Protein AF-A0A8J9YV96-F1 (afdb_monomer_lite)

Structure (mmCIF, N/CA/C/O backbone):
data_AF-A0A8J9YV96-F1
#
_entry.id   AF-A0A8J9YV96-F1
#
loop_
_atom_site.group_PDB
_atom_site.id
_atom_site.type_symbol
_atom_site.label_atom_id
_atom_site.label_alt_id
_atom_site.label_comp_id
_atom_site.label_asym_id
_atom_site.label_entity_id
_atom_site.label_seq_id
_atom_site.pdbx_PDB_ins_code
_atom_site.Cartn_x
_atom_site.Cartn_y
_atom_site.Cartn_z
_atom_site.occupancy
_atom_site.B_iso_or_equiv
_atom_site.auth_seq_id
_atom_site.auth_comp_id
_atom_site.auth_asym_id
_atom_site.auth_atom_id
_atom_site.pdbx_PDB_model_num
ATOM 1 N N . MET A 1 1 ? 35.447 18.110 -4.388 1.00 34.12 1 MET A N 1
ATOM 2 C CA . MET A 1 1 ? 34.189 18.456 -3.694 1.00 34.12 1 MET A CA 1
ATOM 3 C C . MET A 1 1 ? 33.305 17.226 -3.745 1.00 34.12 1 MET A C 1
ATOM 5 O O . MET A 1 1 ? 32.942 16.802 -4.833 1.00 34.12 1 MET A O 1
ATOM 9 N N . SER A 1 2 ? 33.090 16.571 -2.605 1.00 35.38 2 SER A N 1
ATOM 10 C CA . SER A 1 2 ? 32.197 15.416 -2.498 1.00 35.38 2 SER A CA 1
ATOM 11 C C . SER A 1 2 ? 30.786 15.859 -2.871 1.00 35.38 2 SER A C 1
ATOM 13 O O . SER A 1 2 ? 30.238 16.738 -2.208 1.00 35.38 2 SER A O 1
ATOM 15 N N . GLN A 1 3 ? 30.212 15.286 -3.928 1.00 39.22 3 GLN A N 1
ATOM 16 C CA . GLN A 1 3 ? 28.790 15.451 -4.206 1.00 39.22 3 GLN A CA 1
ATOM 17 C C . GLN A 1 3 ? 28.026 14.923 -2.993 1.00 39.22 3 GLN A C 1
ATOM 19 O O . GLN A 1 3 ? 28.074 13.731 -2.684 1.00 39.22 3 GLN A O 1
ATOM 24 N N . GLN A 1 4 ? 27.387 15.830 -2.262 1.00 39.03 4 GLN A N 1
ATOM 25 C CA . GLN A 1 4 ? 26.501 15.479 -1.169 1.00 39.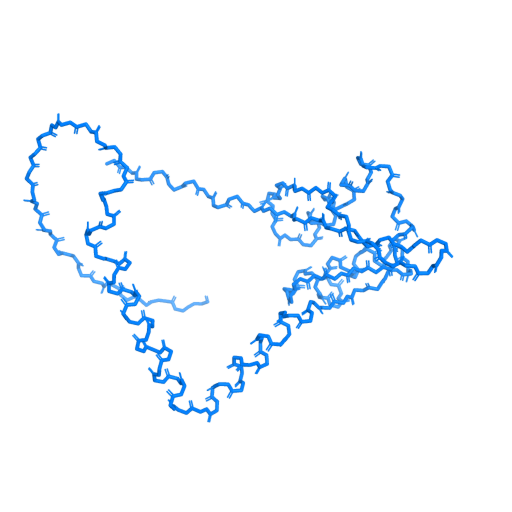03 4 GLN A CA 1
ATOM 26 C C . GLN A 1 4 ? 25.256 14.864 -1.806 1.00 39.03 4 GLN A C 1
ATOM 28 O O . GLN A 1 4 ? 24.366 15.558 -2.287 1.00 39.03 4 GLN A O 1
ATOM 33 N N . THR A 1 5 ? 25.249 13.540 -1.904 1.00 43.16 5 THR A N 1
ATOM 34 C CA . THR A 1 5 ? 24.074 12.776 -2.305 1.00 43.16 5 THR A CA 1
ATOM 35 C C . THR A 1 5 ? 23.090 12.853 -1.147 1.00 43.16 5 THR A C 1
ATOM 37 O O . THR A 1 5 ? 23.277 12.215 -0.113 1.00 43.16 5 THR A O 1
ATOM 40 N N . PHE A 1 6 ? 22.063 13.691 -1.285 1.00 44.81 6 PHE A N 1
ATOM 41 C CA . PHE A 1 6 ? 20.927 13.641 -0.375 1.00 44.81 6 PHE A CA 1
ATOM 42 C C . PHE A 1 6 ? 20.314 12.240 -0.493 1.00 44.81 6 PHE A C 1
ATOM 44 O O . PHE A 1 6 ? 20.026 11.806 -1.615 1.00 44.81 6 PHE A O 1
ATOM 51 N N . PRO A 1 7 ? 20.178 11.484 0.612 1.00 58.94 7 PRO A N 1
ATOM 52 C CA . PRO A 1 7 ? 19.546 10.178 0.547 1.00 58.94 7 PRO A CA 1
ATOM 53 C C . PRO A 1 7 ? 18.129 10.360 -0.011 1.00 58.94 7 PRO A C 1
ATOM 55 O O . PRO A 1 7 ? 17.454 11.317 0.373 1.00 58.94 7 PRO A O 1
ATOM 58 N N . PRO A 1 8 ? 17.670 9.486 -0.923 1.00 68.06 8 PRO A N 1
ATOM 59 C CA . PRO A 1 8 ? 16.337 9.614 -1.488 1.00 68.06 8 PRO A CA 1
ATOM 60 C C . PRO A 1 8 ? 15.311 9.567 -0.356 1.00 68.06 8 PRO A C 1
ATOM 62 O O . PRO A 1 8 ? 15.243 8.588 0.396 1.00 68.06 8 PRO A O 1
ATOM 65 N N . GLU A 1 9 ? 14.536 10.641 -0.219 1.00 81.81 9 GLU A N 1
ATOM 66 C CA . GLU A 1 9 ? 13.465 10.714 0.764 1.00 81.81 9 GLU A CA 1
ATOM 67 C C . GLU A 1 9 ? 12.422 9.641 0.442 1.00 81.81 9 GLU A C 1
ATOM 69 O O . GLU A 1 9 ? 11.888 9.563 -0.665 1.00 81.81 9 GLU A O 1
ATOM 74 N N . LYS A 1 10 ? 12.145 8.775 1.414 1.00 88.38 10 LYS A N 1
ATOM 75 C CA . LYS A 1 10 ? 11.144 7.717 1.279 1.00 88.38 10 LYS A CA 1
ATOM 76 C C . LYS A 1 10 ? 9.808 8.272 1.734 1.00 88.38 10 LYS A C 1
ATOM 78 O O . LYS A 1 10 ? 9.669 8.671 2.886 1.00 88.38 10 LYS A O 1
ATOM 83 N N . LEU A 1 11 ? 8.834 8.295 0.835 1.00 92.06 11 LEU A N 1
ATOM 84 C CA . LEU A 1 11 ? 7.505 8.833 1.104 1.00 92.06 11 LEU A CA 1
ATOM 85 C C . LEU A 1 11 ? 6.467 7.709 1.095 1.00 92.06 11 LEU A C 1
ATOM 87 O O . LEU A 1 11 ? 6.430 6.897 0.172 1.00 92.06 11 LEU A O 1
ATOM 91 N N . LEU A 1 12 ? 5.602 7.697 2.106 1.00 92.56 12 LEU A N 1
ATOM 92 C CA . LEU A 1 12 ? 4.370 6.922 2.134 1.00 92.56 12 LEU A CA 1
ATOM 93 C C . LEU A 1 12 ? 3.227 7.818 1.667 1.00 92.56 12 LEU A C 1
ATOM 95 O O . LEU A 1 12 ? 2.837 8.764 2.355 1.00 92.56 12 LEU A O 1
ATOM 99 N N . LEU A 1 13 ? 2.721 7.516 0.477 1.00 94.50 13 LEU A N 1
ATOM 100 C CA . LEU A 1 13 ? 1.609 8.218 -0.142 1.00 94.50 13 LEU A CA 1
ATOM 101 C C . LEU A 1 13 ? 0.315 7.448 0.115 1.00 94.50 13 LEU A C 1
ATOM 103 O O . LEU A 1 13 ? 0.182 6.306 -0.328 1.00 94.50 13 LEU A O 1
ATOM 107 N N . THR A 1 14 ? -0.634 8.080 0.798 1.00 94.69 14 THR A N 1
ATOM 108 C CA . THR A 1 14 ? -1.866 7.420 1.231 1.00 94.69 14 THR A CA 1
ATOM 109 C C . THR A 1 14 ? -3.074 8.043 0.544 1.00 94.69 14 THR A C 1
ATOM 111 O O . THR A 1 14 ? -3.325 9.245 0.637 1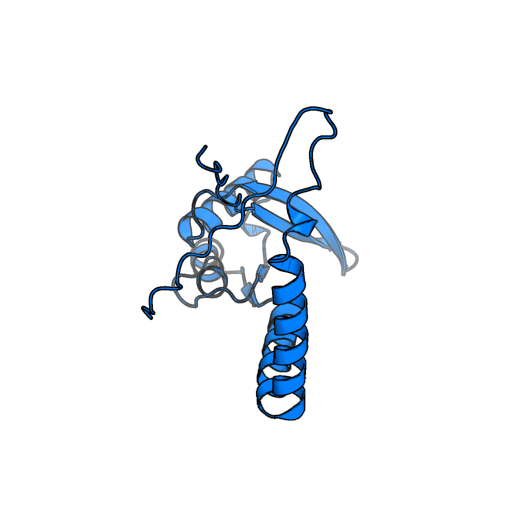.00 94.69 14 THR A O 1
ATOM 114 N N . TYR A 1 15 ? -3.841 7.192 -0.133 1.00 95.12 15 TYR A N 1
ATOM 115 C CA . TYR A 1 15 ? -5.160 7.506 -0.672 1.00 95.12 15 TYR A CA 1
ATOM 116 C C . TYR A 1 15 ? -6.193 6.650 0.046 1.00 95.12 15 TYR A C 1
ATOM 118 O O . TYR A 1 15 ? -5.936 5.482 0.348 1.00 95.12 15 TYR A O 1
ATOM 126 N N . ILE A 1 16 ? -7.367 7.218 0.283 1.00 95.19 16 ILE A N 1
ATOM 127 C CA . ILE A 1 16 ? -8.496 6.520 0.888 1.00 95.19 16 ILE A CA 1
ATOM 128 C C . ILE A 1 16 ? -9.634 6.424 -0.119 1.00 95.19 16 ILE A C 1
ATOM 130 O O . ILE A 1 16 ? -9.909 7.364 -0.859 1.00 95.19 16 ILE A O 1
ATOM 134 N N . ASN A 1 17 ? -10.295 5.271 -0.142 1.00 94.50 17 ASN A N 1
ATOM 135 C CA . ASN A 1 17 ? -11.515 5.072 -0.910 1.00 94.50 17 ASN A CA 1
ATOM 136 C C . ASN A 1 17 ? -12.680 5.032 0.072 1.00 94.50 17 ASN A C 1
ATOM 138 O O . ASN A 1 17 ? -12.748 4.132 0.909 1.00 94.50 17 ASN A O 1
ATOM 142 N N . LEU A 1 18 ? -13.575 6.008 -0.027 1.00 93.62 18 LEU A N 1
ATOM 143 C CA . LEU A 1 18 ? -14.770 6.102 0.800 1.00 93.62 18 LEU A CA 1
ATOM 144 C C . LEU A 1 18 ? -15.957 5.526 0.032 1.00 93.62 18 LEU A C 1
ATOM 146 O O . LEU A 1 18 ? -16.142 5.834 -1.144 1.00 93.62 18 LEU A O 1
ATOM 150 N 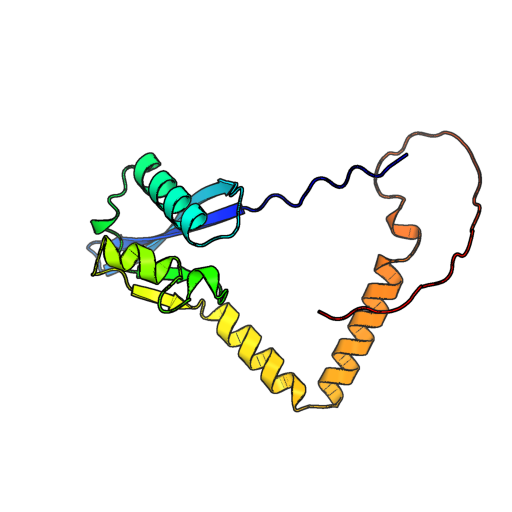N . LEU A 1 19 ? -16.749 4.689 0.699 1.00 93.31 19 LEU A N 1
ATOM 151 C CA . LEU A 1 19 ? -18.025 4.211 0.179 1.00 93.31 19 LEU A CA 1
ATOM 152 C C . LEU A 1 19 ? -19.130 5.109 0.734 1.00 93.31 19 LEU A C 1
ATOM 154 O O . LEU A 1 19 ? -19.354 5.136 1.944 1.00 93.31 19 LEU A O 1
ATOM 158 N N . THR A 1 20 ? -19.799 5.853 -0.139 1.00 91.50 20 THR A N 1
ATOM 159 C CA . THR A 1 20 ? -20.916 6.708 0.262 1.00 91.50 20 THR A CA 1
ATOM 160 C C . THR A 1 20 ? -22.169 5.864 0.540 1.00 91.50 20 THR A C 1
ATOM 162 O O . THR A 1 20 ? -22.272 4.736 0.042 1.00 91.50 20 THR A O 1
ATOM 165 N N . PRO A 1 21 ? -23.150 6.379 1.305 1.00 92.50 21 PRO A N 1
ATOM 166 C CA . PRO A 1 21 ? -24.419 5.685 1.545 1.00 92.50 21 PRO A CA 1
ATOM 167 C C . PRO A 1 21 ? -25.177 5.308 0.262 1.00 92.50 21 PRO A C 1
ATOM 169 O O . PRO A 1 21 ? -25.923 4.335 0.243 1.00 92.50 21 PRO A O 1
ATOM 172 N N . GLU A 1 22 ? -24.948 6.038 -0.831 1.00 93.75 22 GLU A N 1
ATOM 173 C CA . GLU A 1 22 ? -25.518 5.785 -2.159 1.00 93.75 22 GLU A CA 1
ATOM 174 C C . GLU A 1 22 ? -24.806 4.640 -2.907 1.00 93.75 22 GLU A C 1
ATOM 176 O O . GLU A 1 22 ? -25.150 4.331 -4.047 1.00 93.75 22 GLU A O 1
ATOM 181 N N . GLY A 1 23 ? -23.797 4.017 -2.289 1.00 93.06 23 GLY A N 1
ATOM 182 C CA . GLY A 1 23 ? -23.010 2.933 -2.871 1.00 93.06 23 GLY A CA 1
ATOM 183 C C . GLY A 1 23 ? -21.929 3.400 -3.849 1.00 93.06 23 GLY A C 1
ATOM 184 O O . GLY A 1 23 ? -21.379 2.583 -4.590 1.00 93.06 23 GLY A O 1
ATOM 185 N N . LYS A 1 24 ? -21.609 4.699 -3.876 1.00 94.50 24 LYS A N 1
ATOM 186 C CA . LYS A 1 24 ? -20.570 5.256 -4.747 1.00 94.50 24 LYS A CA 1
ATOM 187 C C . LYS A 1 24 ? -19.211 5.201 -4.053 1.00 94.50 24 LYS A C 1
ATOM 189 O O . LYS A 1 24 ? -19.103 5.489 -2.867 1.00 94.50 24 LYS A O 1
ATOM 194 N N . VAL A 1 25 ? -18.166 4.852 -4.802 1.00 94.62 25 VAL A N 1
ATOM 195 C CA . VAL A 1 25 ? -16.783 4.882 -4.308 1.00 94.62 25 VAL A CA 1
ATOM 196 C C . VAL A 1 25 ? -16.119 6.185 -4.729 1.00 94.62 25 VAL A C 1
ATOM 198 O O . VAL A 1 25 ? -16.106 6.520 -5.915 1.00 94.62 25 VAL A O 1
ATOM 201 N N . GLU A 1 26 ? -15.540 6.897 -3.768 1.00 94.75 26 GLU A N 1
ATOM 202 C CA . GLU A 1 26 ? -14.802 8.137 -4.000 1.00 94.75 26 GLU A CA 1
ATOM 203 C C . GLU A 1 26 ? -13.377 8.031 -3.463 1.00 94.75 26 GLU A C 1
ATOM 205 O O . GLU A 1 26 ? -13.161 7.707 -2.294 1.00 94.75 26 GLU A O 1
ATOM 210 N N . ALA A 1 27 ? -12.403 8.301 -4.332 1.00 95.00 27 ALA A N 1
ATOM 211 C CA . ALA A 1 27 ? -10.991 8.288 -3.988 1.00 95.00 27 ALA A CA 1
ATOM 212 C C . ALA A 1 27 ? -10.550 9.685 -3.545 1.00 95.00 27 ALA A C 1
ATOM 214 O O . ALA A 1 27 ? -10.658 10.645 -4.309 1.00 95.00 27 ALA A O 1
ATOM 215 N N . HIS A 1 28 ? -10.008 9.779 -2.337 1.00 94.50 28 HIS A N 1
ATOM 216 C CA . HIS A 1 28 ? -9.497 11.017 -1.764 1.00 94.50 28 HIS A CA 1
ATOM 217 C C . HIS A 1 28 ? -8.023 10.861 -1.413 1.00 94.50 28 HIS A C 1
ATOM 219 O O . HIS A 1 28 ? -7.580 9.829 -0.902 1.00 94.50 28 HIS A O 1
ATOM 225 N N . TYR A 1 29 ? -7.250 11.900 -1.703 1.00 95.25 29 TYR A N 1
ATOM 226 C CA . TYR A 1 29 ? -5.889 12.008 -1.205 1.00 95.25 29 TYR A CA 1
ATOM 227 C C . TYR A 1 29 ? -5.930 12.291 0.295 1.00 95.25 29 TYR A C 1
ATOM 229 O O . TYR A 1 29 ? -6.602 13.231 0.713 1.00 95.25 29 TYR A O 1
ATOM 237 N N . LEU A 1 30 ? -5.224 11.482 1.085 1.00 94.06 30 LEU A N 1
ATOM 238 C CA . LEU A 1 30 ? -5.134 11.690 2.524 1.00 94.06 30 LEU A CA 1
ATOM 239 C C . LEU A 1 30 ? -3.911 12.547 2.849 1.00 94.06 30 LEU A C 1
ATOM 241 O O . LEU A 1 30 ? -4.043 13.680 3.301 1.00 94.06 30 LEU A O 1
ATOM 245 N N . CYS A 1 31 ? -2.717 12.006 2.605 1.00 93.12 31 CYS A N 1
ATOM 246 C CA . CYS A 1 31 ? -1.462 12.691 2.885 1.00 93.12 31 CYS A CA 1
ATOM 247 C C . CYS A 1 31 ? -0.247 11.958 2.297 1.00 93.12 31 CYS A C 1
ATOM 249 O O . CYS A 1 31 ? -0.310 10.802 1.865 1.00 93.12 31 CYS A O 1
ATOM 251 N N . ASN A 1 32 ? 0.882 12.661 2.318 1.00 93.56 32 ASN A N 1
ATOM 252 C CA . ASN A 1 32 ? 2.217 12.161 2.057 1.00 93.56 32 ASN A CA 1
ATOM 253 C C . ASN A 1 32 ? 3.034 12.310 3.341 1.00 93.56 32 ASN A C 1
ATOM 255 O O . ASN A 1 32 ? 3.104 13.384 3.934 1.00 93.56 32 ASN A O 1
ATOM 259 N N . THR A 1 33 ? 3.653 11.229 3.796 1.00 92.50 33 THR A N 1
ATOM 260 C CA . THR A 1 33 ? 4.458 11.267 5.021 1.00 92.50 33 THR A CA 1
ATOM 261 C C . THR A 1 33 ? 5.808 10.643 4.764 1.00 92.50 33 THR A C 1
ATOM 263 O O . THR A 1 33 ? 5.909 9.594 4.130 1.00 92.50 33 THR A O 1
ATOM 266 N N . GLN A 1 34 ? 6.858 11.305 5.235 1.00 91.69 34 GLN A N 1
ATOM 267 C CA . GLN A 1 34 ? 8.202 10.769 5.143 1.00 91.69 34 GLN A CA 1
ATOM 268 C C . GLN A 1 34 ? 8.352 9.595 6.106 1.00 91.69 34 GLN A C 1
ATOM 270 O O . GLN A 1 34 ? 7.982 9.680 7.275 1.00 91.69 34 GLN A O 1
ATOM 275 N N . VAL A 1 35 ? 8.908 8.498 5.605 1.00 90.44 35 VAL A N 1
ATOM 276 C CA . VAL A 1 35 ? 9.204 7.309 6.395 1.00 90.44 35 VAL A CA 1
ATOM 277 C C . VAL A 1 35 ? 10.712 7.181 6.516 1.00 90.44 35 VAL A C 1
ATOM 279 O O . VAL A 1 35 ? 11.432 7.148 5.520 1.00 90.44 35 VAL A O 1
ATOM 282 N N . THR A 1 36 ? 11.204 7.084 7.746 1.00 84.06 36 THR A N 1
ATOM 283 C CA . THR A 1 36 ? 12.637 6.934 8.024 1.00 84.06 36 THR A CA 1
ATOM 284 C C . THR A 1 36 ? 13.150 5.561 7.585 1.00 84.06 36 THR A C 1
ATOM 286 O O . THR A 1 36 ? 14.186 5.461 6.923 1.00 84.06 36 THR A O 1
ATOM 289 N N . THR A 1 37 ? 12.402 4.493 7.883 1.00 88.06 37 THR A N 1
ATOM 290 C CA . THR A 1 37 ? 12.753 3.111 7.527 1.00 88.06 37 THR A CA 1
ATOM 291 C C . THR A 1 37 ? 11.633 2.403 6.762 1.00 88.06 37 THR A C 1
ATOM 293 O O . THR A 1 37 ? 10.461 2.465 7.113 1.00 88.06 37 THR A O 1
ATOM 296 N N . CYS A 1 38 ? 11.992 1.677 5.698 1.00 88.75 38 CYS A N 1
ATOM 297 C CA . CYS A 1 38 ? 11.036 0.923 4.873 1.00 88.75 38 CYS A CA 1
ATOM 298 C C . CYS A 1 38 ? 10.772 -0.481 5.435 1.00 88.75 38 CYS A C 1
ATOM 300 O O . CYS A 1 38 ? 10.788 -1.459 4.690 1.00 88.75 38 CYS A O 1
ATOM 302 N N . ASP A 1 39 ? 10.591 -0.597 6.747 1.00 93.38 39 ASP A N 1
ATOM 303 C CA . ASP A 1 39 ? 10.203 -1.849 7.388 1.00 93.38 39 ASP A CA 1
ATOM 304 C C . ASP A 1 39 ? 8.708 -1.844 7.735 1.00 93.38 39 ASP A C 1
ATOM 306 O O . ASP A 1 39 ? 8.051 -0.802 7.804 1.00 93.38 39 ASP A O 1
ATOM 310 N N . ALA A 1 40 ? 8.149 -3.035 7.944 1.00 93.38 40 ALA A N 1
ATOM 311 C CA . ALA A 1 40 ? 6.714 -3.185 8.154 1.00 93.38 40 ALA A CA 1
ATOM 312 C C . ALA A 1 40 ? 6.236 -2.593 9.492 1.00 93.38 40 ALA A C 1
ATOM 314 O O . ALA A 1 40 ? 5.046 -2.324 9.643 1.00 93.38 40 ALA A O 1
ATOM 315 N N . ALA A 1 41 ? 7.127 -2.421 10.476 1.00 93.50 41 ALA A N 1
ATOM 316 C CA . ALA A 1 41 ? 6.782 -1.822 11.761 1.00 93.50 41 ALA A CA 1
ATOM 317 C C . ALA A 1 41 ? 6.621 -0.311 11.610 1.00 93.50 41 ALA A C 1
ATOM 319 O O . ALA A 1 41 ? 5.568 0.222 11.948 1.00 93.50 41 ALA A O 1
ATOM 320 N N . SER A 1 42 ? 7.627 0.344 11.039 1.00 93.75 42 SER A N 1
ATOM 321 C CA . SER A 1 42 ? 7.637 1.784 10.812 1.00 93.75 42 SER A CA 1
ATOM 322 C C . SER A 1 42 ? 6.503 2.206 9.893 1.00 93.75 42 SER A C 1
ATOM 324 O O . SER A 1 42 ? 5.752 3.107 10.245 1.00 93.75 42 SER A O 1
ATOM 326 N N . ILE A 1 43 ? 6.282 1.493 8.783 1.00 95.38 43 ILE A N 1
ATOM 327 C CA . ILE A 1 43 ? 5.178 1.813 7.866 1.00 95.38 43 ILE A CA 1
ATOM 328 C C . ILE A 1 43 ? 3.817 1.662 8.559 1.00 95.38 43 ILE A C 1
ATOM 330 O O . ILE A 1 43 ? 2.948 2.514 8.383 1.00 95.38 43 ILE A O 1
ATOM 334 N N . LYS A 1 44 ? 3.624 0.619 9.382 1.00 95.00 44 LYS A N 1
ATOM 335 C CA . LYS A 1 44 ? 2.396 0.450 10.176 1.00 95.00 44 LYS A CA 1
ATOM 336 C C . LYS A 1 44 ? 2.184 1.630 11.125 1.00 95.00 44 LYS A C 1
ATOM 338 O O . LYS A 1 44 ? 1.076 2.155 11.191 1.00 95.00 44 LYS A O 1
ATOM 343 N N . THR A 1 45 ? 3.217 2.020 11.867 1.00 95.25 45 THR A N 1
ATOM 344 C CA . THR A 1 45 ? 3.142 3.129 12.824 1.00 95.25 45 THR A CA 1
ATOM 345 C C . THR A 1 45 ? 2.819 4.437 12.113 1.00 95.25 45 THR A C 1
ATOM 347 O O . THR A 1 45 ? 1.833 5.079 12.465 1.00 95.25 45 THR A O 1
ATOM 350 N N . THR A 1 46 ? 3.548 4.767 11.043 1.00 95.06 46 THR A N 1
ATOM 351 C CA . THR A 1 46 ? 3.288 5.967 10.239 1.00 95.06 46 THR A CA 1
ATOM 352 C C . THR A 1 46 ? 1.874 5.963 9.664 1.00 95.06 46 THR A C 1
ATOM 354 O O . THR A 1 46 ? 1.179 6.968 9.746 1.00 95.06 46 THR A O 1
ATOM 357 N N . PHE A 1 47 ? 1.390 4.835 9.139 1.00 95.00 47 PHE A N 1
ATOM 358 C CA . PHE A 1 47 ? 0.017 4.738 8.639 1.00 95.00 47 PHE A CA 1
ATOM 359 C C . PHE A 1 47 ? -1.022 4.994 9.743 1.00 95.00 47 PHE A C 1
ATOM 361 O O . PHE A 1 47 ? -1.990 5.721 9.526 1.00 95.00 47 PHE A O 1
ATOM 368 N N . LYS A 1 48 ? -0.816 4.463 10.954 1.00 95.12 48 LYS A N 1
ATOM 369 C CA . LYS A 1 48 ? -1.705 4.737 12.096 1.00 95.12 48 LYS A CA 1
ATOM 370 C C . LYS A 1 48 ? -1.696 6.213 12.494 1.00 95.12 48 LYS A C 1
ATOM 372 O O . LYS A 1 48 ? -2.752 6.762 12.789 1.00 95.12 48 LYS A O 1
ATOM 377 N N . GLU A 1 49 ? -0.535 6.858 12.473 1.00 95.12 49 GLU A N 1
ATOM 378 C CA . GLU A 1 49 ? -0.404 8.298 12.727 1.00 95.12 49 GLU A CA 1
ATOM 379 C C . GLU A 1 49 ? -1.119 9.131 11.652 1.00 95.12 49 GLU A C 1
ATOM 381 O O . GLU A 1 49 ? -1.801 10.106 11.975 1.00 95.12 49 GLU A O 1
ATOM 386 N N . GLN A 1 50 ? -1.044 8.722 10.380 1.00 94.94 50 GLN A N 1
ATOM 387 C CA . GLN A 1 50 ? -1.800 9.342 9.287 1.00 94.94 50 GLN A CA 1
ATOM 388 C C . GLN A 1 50 ? -3.314 9.234 9.507 1.00 94.94 50 GLN A C 1
ATOM 390 O O . GLN A 1 50 ? -4.028 10.217 9.329 1.00 94.94 50 GLN A O 1
ATOM 395 N N . LEU A 1 51 ? -3.819 8.074 9.930 1.00 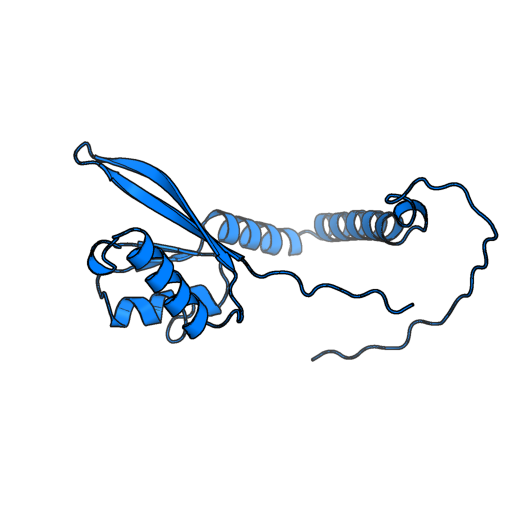95.00 51 LEU A N 1
ATOM 396 C CA . LEU A 1 51 ? -5.244 7.919 10.233 1.00 95.00 51 LEU A CA 1
ATOM 397 C C . LEU A 1 51 ? -5.661 8.771 11.439 1.00 95.00 51 LEU A C 1
ATOM 399 O O . LEU A 1 51 ? -6.632 9.522 11.354 1.00 95.00 51 LEU A O 1
ATOM 403 N N . ALA A 1 52 ? -4.889 8.717 12.528 1.00 95.06 52 ALA A N 1
ATOM 404 C CA . ALA A 1 52 ? -5.176 9.460 13.752 1.00 95.06 52 ALA A CA 1
ATOM 405 C C . ALA A 1 52 ? -5.173 10.981 13.525 1.00 95.06 52 ALA A C 1
ATOM 407 O O . ALA A 1 52 ? -6.093 11.667 13.962 1.00 95.06 52 ALA A O 1
ATOM 408 N N . SER A 1 53 ? -4.189 11.506 12.788 1.00 95.44 53 SER A N 1
ATOM 409 C CA . SER A 1 53 ? -4.111 12.936 12.440 1.00 95.44 53 SER A CA 1
ATOM 410 C C . SER A 1 53 ? -5.277 13.422 11.575 1.00 95.44 53 SER A C 1
ATOM 412 O O . SER A 1 53 ? -5.622 14.600 11.622 1.00 95.44 53 SER A O 1
ATOM 414 N N . ASN A 1 54 ? -5.922 12.518 10.836 1.00 92.81 54 ASN A N 1
ATOM 415 C CA . ASN A 1 54 ? -7.100 12.809 10.022 1.00 92.81 54 ASN A CA 1
ATOM 416 C C . ASN A 1 54 ? -8.421 12.405 10.702 1.00 92.81 54 ASN A C 1
ATOM 418 O O . ASN A 1 54 ? -9.471 12.453 10.066 1.00 92.81 54 ASN A O 1
ATOM 422 N N . ASN A 1 55 ? -8.392 12.038 11.990 1.00 94.56 55 ASN A N 1
ATOM 423 C CA . ASN A 1 55 ? -9.553 11.584 12.766 1.00 94.56 55 ASN A CA 1
ATOM 424 C C . ASN A 1 55 ? -10.276 10.367 12.154 1.00 94.56 55 ASN A C 1
ATOM 426 O O . ASN A 1 55 ? -11.495 10.238 12.259 1.00 94.56 55 ASN A O 1
ATOM 430 N N . ILE A 1 56 ? -9.525 9.469 11.514 1.00 93.75 56 ILE A N 1
ATOM 431 C CA . ILE A 1 56 ? -10.041 8.222 10.948 1.00 93.75 56 ILE A CA 1
ATOM 432 C C . ILE A 1 56 ? -9.723 7.085 11.917 1.00 93.75 56 ILE A C 1
ATOM 434 O O . ILE A 1 56 ? -8.562 6.841 12.246 1.00 93.75 56 ILE A O 1
ATOM 438 N N . ASP A 1 57 ? -10.749 6.361 12.360 1.00 94.00 57 ASP A N 1
ATOM 439 C CA . ASP A 1 57 ? -10.552 5.163 13.175 1.00 94.00 57 ASP A CA 1
ATOM 440 C C . ASP A 1 57 ? -10.025 4.012 12.306 1.00 94.00 57 ASP A C 1
ATOM 442 O O . ASP A 1 57 ? -10.580 3.714 11.244 1.00 94.00 57 ASP A O 1
ATOM 446 N N . LEU A 1 58 ? -8.995 3.308 12.776 1.00 93.81 58 LEU A N 1
ATOM 447 C CA . LEU A 1 58 ? -8.478 2.107 12.123 1.00 93.81 58 LEU A CA 1
ATOM 448 C C . LEU A 1 58 ? -9.569 1.037 11.948 1.00 93.81 58 LEU A C 1
ATOM 450 O O . LEU A 1 58 ? -9.533 0.294 10.968 1.00 93.81 58 LEU A O 1
ATOM 454 N N . ASN A 1 59 ? -10.560 0.978 12.845 1.00 93.81 59 ASN A N 1
ATOM 455 C CA . ASN A 1 59 ? -11.682 0.039 12.726 1.00 93.81 59 ASN A CA 1
ATOM 456 C C . ASN A 1 59 ? -12.588 0.321 11.518 1.00 93.81 59 ASN A C 1
ATOM 458 O O . ASN A 1 59 ? -13.254 -0.587 11.026 1.00 93.81 59 ASN A O 1
ATOM 462 N N . SER A 1 60 ? -12.600 1.561 11.017 1.00 92.56 60 SER A N 1
ATOM 463 C CA . SER A 1 60 ? -13.357 1.935 9.815 1.00 92.56 60 SER A CA 1
ATOM 464 C C . SER A 1 60 ? -12.685 1.473 8.517 1.00 92.56 60 SER A C 1
ATOM 466 O O . SER A 1 60 ? -13.327 1.405 7.468 1.00 92.56 60 SER A O 1
ATOM 468 N N . VAL A 1 61 ? -11.399 1.115 8.576 1.00 94.00 61 VAL A N 1
ATOM 469 C CA . VAL A 1 61 ? -10.648 0.618 7.424 1.00 94.00 61 VAL A CA 1
ATOM 470 C C . VAL A 1 61 ? -10.995 -0.850 7.197 1.00 94.00 61 VAL A C 1
ATOM 472 O O . VAL A 1 61 ? -10.788 -1.696 8.059 1.00 94.00 61 VAL A O 1
ATOM 475 N N . THR A 1 62 ? -11.503 -1.171 6.010 1.00 94.00 62 THR A N 1
ATOM 476 C CA . THR A 1 62 ? -11.903 -2.543 5.638 1.00 94.00 62 THR A CA 1
ATOM 477 C C . THR A 1 62 ? -10.926 -3.205 4.671 1.00 94.00 62 THR A C 1
ATOM 479 O O . THR A 1 62 ? -10.844 -4.433 4.579 1.00 94.00 62 THR A O 1
ATOM 482 N N . GLY A 1 63 ? -10.140 -2.407 3.951 1.00 93.00 63 GLY A N 1
ATOM 483 C CA . GLY A 1 63 ? -9.239 -2.902 2.926 1.00 93.00 63 GLY A CA 1
ATOM 484 C C . GLY A 1 63 ? -8.054 -1.983 2.693 1.00 93.00 63 GLY A C 1
ATOM 485 O O . GLY A 1 63 ? -8.118 -0.776 2.908 1.00 93.00 63 GLY A O 1
ATOM 486 N N . MET A 1 64 ? -6.967 -2.583 2.225 1.00 93.31 64 MET A N 1
ATOM 487 C CA . MET A 1 64 ? -5.738 -1.900 1.855 1.00 93.31 64 MET A CA 1
ATOM 488 C C . MET A 1 64 ? -5.219 -2.455 0.526 1.00 93.31 64 MET A C 1
ATOM 490 O O . MET A 1 64 ? -5.249 -3.664 0.285 1.00 93.31 64 MET A O 1
ATOM 494 N N . CYS A 1 65 ? -4.716 -1.566 -0.328 1.00 93.88 65 CYS A N 1
ATOM 495 C CA . CYS A 1 65 ? -4.098 -1.897 -1.609 1.00 93.88 65 CYS A CA 1
ATOM 496 C C . CYS A 1 65 ? -2.692 -1.294 -1.648 1.00 93.88 65 CYS A C 1
ATOM 498 O O . CYS A 1 65 ? -2.539 -0.087 -1.487 1.00 93.88 65 CYS A O 1
ATOM 500 N N . THR A 1 66 ? -1.666 -2.128 -1.816 1.00 93.38 66 THR A N 1
ATOM 501 C CA . THR A 1 66 ? -0.250 -1.716 -1.718 1.00 93.38 66 THR A CA 1
ATOM 502 C C . THR A 1 66 ? 0.567 -2.284 -2.868 1.00 93.38 66 THR A C 1
ATOM 504 O O . THR A 1 66 ? 0.092 -3.161 -3.598 1.00 93.38 66 THR A O 1
ATOM 507 N N . ASP A 1 67 ? 1.780 -1.772 -3.074 1.00 87.12 67 ASP A N 1
ATOM 508 C CA . ASP A 1 67 ? 2.702 -2.375 -4.029 1.00 87.12 67 ASP A CA 1
ATOM 509 C C . ASP A 1 67 ? 3.072 -3.806 -3.604 1.00 87.12 67 ASP A C 1
ATOM 511 O O . ASP A 1 67 ? 2.844 -4.246 -2.479 1.00 87.12 67 ASP A O 1
ATOM 515 N N . GLY A 1 68 ? 3.602 -4.585 -4.543 1.00 85.25 68 GLY A N 1
ATOM 516 C CA . GLY A 1 68 ? 3.889 -6.002 -4.319 1.00 85.25 68 GLY A CA 1
ATOM 517 C C . GLY A 1 68 ? 5.052 -6.301 -3.387 1.00 85.25 68 GLY A C 1
ATOM 518 O O . GLY A 1 68 ? 5.473 -7.455 -3.308 1.00 85.25 68 GLY A O 1
ATOM 519 N N . ALA A 1 69 ? 5.605 -5.289 -2.721 1.00 90.38 69 ALA A N 1
ATOM 520 C CA . ALA A 1 69 ? 6.755 -5.443 -1.858 1.00 90.38 69 ALA A CA 1
ATOM 521 C C . ALA A 1 69 ? 6.438 -6.396 -0.699 1.00 90.38 69 ALA A C 1
ATOM 523 O O . ALA A 1 69 ? 5.404 -6.286 -0.037 1.00 90.38 69 ALA A O 1
ATOM 524 N N . ALA A 1 70 ? 7.369 -7.306 -0.400 1.00 90.94 70 ALA A N 1
ATOM 525 C CA . ALA A 1 70 ? 7.217 -8.279 0.684 1.00 90.94 70 ALA A CA 1
ATOM 526 C C . ALA A 1 70 ? 6.926 -7.617 2.045 1.00 90.94 70 ALA A C 1
ATOM 528 O O . ALA A 1 70 ? 6.210 -8.182 2.868 1.00 90.94 70 ALA A O 1
ATOM 529 N N . VAL A 1 71 ? 7.428 -6.397 2.254 1.00 93.00 71 VAL A N 1
ATOM 530 C CA . VAL A 1 71 ? 7.163 -5.580 3.446 1.00 93.00 71 VAL A CA 1
ATOM 531 C C . VAL A 1 71 ? 5.681 -5.202 3.570 1.00 93.00 71 VAL A C 1
ATOM 533 O O . VAL A 1 71 ? 5.167 -5.132 4.682 1.00 93.00 71 VAL A O 1
ATOM 536 N N . MET A 1 72 ? 4.965 -5.014 2.461 1.00 93.31 72 MET A N 1
ATOM 537 C CA . MET A 1 72 ? 3.548 -4.640 2.467 1.00 93.31 72 MET A CA 1
ATOM 538 C C . MET A 1 72 ? 2.632 -5.869 2.463 1.00 93.31 72 MET A C 1
ATOM 540 O O . MET A 1 72 ? 1.734 -5.976 3.303 1.00 93.31 72 MET A O 1
ATOM 544 N N . VAL A 1 73 ? 2.893 -6.821 1.554 1.00 91.94 73 VAL A N 1
ATOM 545 C CA . VAL A 1 73 ? 2.009 -7.974 1.275 1.00 91.94 73 VAL A CA 1
ATOM 546 C C . VAL A 1 73 ? 2.433 -9.281 1.953 1.00 91.94 73 VAL A C 1
ATOM 548 O O . VAL A 1 73 ? 1.779 -10.309 1.774 1.00 91.94 73 VAL A O 1
ATOM 551 N N . GLY A 1 74 ? 3.534 -9.277 2.710 1.00 90.50 74 GLY A N 1
ATOM 552 C CA . GLY A 1 74 ? 4.046 -10.457 3.403 1.00 90.50 74 GLY A CA 1
ATOM 553 C C . GLY A 1 74 ? 2.994 -11.096 4.311 1.00 90.50 74 GLY A C 1
ATOM 554 O O . GLY A 1 74 ? 2.373 -10.422 5.129 1.00 90.50 74 GLY A O 1
ATOM 555 N N . ARG A 1 75 ? 2.812 -12.417 4.186 1.00 88.19 75 ARG A N 1
ATOM 556 C CA . ARG A 1 75 ? 1.723 -13.163 4.846 1.00 88.19 75 ARG A CA 1
ATOM 557 C C . ARG A 1 75 ? 1.728 -13.058 6.373 1.00 88.19 75 ARG A C 1
ATOM 559 O O . ARG A 1 75 ? 0.661 -13.079 6.973 1.00 88.19 75 ARG A O 1
ATOM 566 N N . THR A 1 76 ? 2.909 -13.019 6.983 1.00 88.88 76 THR A N 1
ATOM 567 C CA . THR A 1 76 ? 3.085 -13.038 8.445 1.00 88.88 76 THR A CA 1
ATOM 568 C C . THR A 1 76 ? 3.697 -11.747 8.969 1.00 88.88 76 THR A C 1
ATOM 570 O O . THR A 1 76 ? 3.292 -11.257 10.011 1.00 88.88 76 THR A O 1
ATOM 573 N N . SER A 1 77 ? 4.666 -11.182 8.250 1.00 91.25 77 SER A N 1
ATOM 574 C CA . SER A 1 77 ? 5.429 -10.015 8.697 1.00 91.25 77 SER A CA 1
ATOM 575 C C . SER A 1 77 ? 5.065 -8.715 7.984 1.00 91.25 77 SER A C 1
ATOM 577 O O . SER A 1 77 ? 5.591 -7.671 8.372 1.00 91.25 77 SER A O 1
ATOM 579 N N . GLY A 1 78 ? 4.193 -8.764 6.971 1.00 93.12 78 GLY A N 1
ATOM 580 C CA . GLY A 1 78 ? 3.826 -7.598 6.177 1.00 93.12 78 GLY A CA 1
ATOM 581 C C . GLY A 1 78 ? 2.932 -6.614 6.931 1.00 93.12 78 GLY A C 1
ATOM 582 O O . GLY A 1 78 ? 2.258 -6.981 7.895 1.00 93.12 78 GLY A O 1
ATOM 583 N N . VAL A 1 79 ? 2.885 -5.365 6.467 1.00 94.62 79 VAL A N 1
ATOM 584 C CA . VAL A 1 79 ? 2.044 -4.307 7.056 1.00 94.62 79 VAL A CA 1
ATOM 585 C C . VAL A 1 79 ? 0.584 -4.752 7.152 1.00 94.62 79 VAL A C 1
ATOM 587 O O . VAL A 1 79 ? -0.030 -4.611 8.207 1.00 94.62 79 VAL A O 1
ATOM 590 N N . GLY A 1 80 ? 0.041 -5.365 6.093 1.00 93.31 80 GLY A N 1
ATOM 591 C CA . GLY A 1 80 ? -1.337 -5.865 6.103 1.00 93.31 80 GLY A CA 1
ATOM 592 C C . GLY A 1 80 ? -1.588 -6.953 7.146 1.00 93.31 80 GLY A C 1
ATOM 593 O O . GLY A 1 80 ? -2.614 -6.919 7.819 1.00 93.31 80 GLY A O 1
ATOM 594 N N . ALA A 1 81 ? -0.641 -7.877 7.333 1.00 93.06 81 ALA A N 1
ATOM 595 C CA . ALA A 1 81 ? -0.746 -8.916 8.356 1.00 93.06 81 ALA A CA 1
ATOM 596 C C . ALA A 1 81 ? -0.751 -8.309 9.769 1.00 93.06 81 ALA A C 1
ATOM 598 O O . ALA A 1 81 ? -1.616 -8.632 10.577 1.00 93.06 81 ALA A O 1
ATOM 599 N N . ARG A 1 82 ? 0.144 -7.348 10.026 1.00 94.75 82 ARG A N 1
ATOM 600 C CA . ARG A 1 82 ? 0.264 -6.662 11.322 1.00 94.75 82 ARG A CA 1
ATOM 601 C C . ARG A 1 82 ? -0.901 -5.725 11.644 1.00 94.75 82 ARG A C 1
ATOM 603 O O . ARG A 1 82 ? -1.156 -5.458 12.815 1.00 94.75 82 ARG A O 1
ATOM 610 N N . LEU A 1 83 ? -1.558 -5.152 10.633 1.00 94.38 83 LEU A N 1
ATOM 611 C CA . LEU A 1 83 ? -2.782 -4.363 10.820 1.00 94.38 83 LEU A CA 1
ATOM 612 C C . LEU A 1 83 ? -3.982 -5.267 11.099 1.00 94.38 83 LEU A C 1
ATOM 614 O O . LEU A 1 83 ? -4.843 -4.906 11.895 1.00 94.38 83 LEU A O 1
ATOM 618 N N . LYS A 1 84 ? -4.006 -6.466 10.507 1.00 94.31 84 LYS A N 1
ATOM 619 C CA . LYS A 1 84 ? -5.064 -7.452 10.736 1.00 94.31 84 LYS A CA 1
ATOM 620 C C . LYS A 1 84 ? -5.101 -7.985 12.172 1.00 94.31 84 LYS A C 1
ATOM 622 O O . LYS A 1 84 ? -6.163 -8.366 12.650 1.00 94.31 84 LYS A O 1
ATOM 627 N N . GLU A 1 85 ? -3.963 -7.988 12.864 1.00 93.50 85 GLU A N 1
ATOM 628 C CA . GLU A 1 85 ? -3.886 -8.297 14.300 1.00 93.50 85 GLU A CA 1
ATOM 629 C C . GLU A 1 85 ? -4.663 -7.289 15.165 1.00 93.50 85 GLU A C 1
ATOM 631 O O . GLU A 1 85 ? -5.168 -7.660 16.219 1.00 93.50 85 GLU A O 1
ATOM 636 N N . GLU A 1 86 ? -4.782 -6.032 14.720 1.00 93.38 86 GLU A N 1
ATOM 637 C CA . GLU A 1 86 ? -5.510 -4.975 15.438 1.00 93.38 86 GLU A CA 1
ATOM 638 C C . GLU A 1 86 ? -6.950 -4.811 14.939 1.00 93.38 86 GLU A C 1
ATOM 640 O O . GLU A 1 86 ? -7.859 -4.615 15.739 1.00 93.38 86 GLU A O 1
ATOM 645 N N . ASN A 1 87 ? -7.168 -4.928 13.627 1.00 94.00 87 ASN A N 1
ATOM 646 C CA . ASN A 1 87 ? -8.490 -4.931 13.011 1.00 94.00 87 ASN A CA 1
ATOM 647 C C . ASN A 1 87 ? -8.638 -6.166 12.096 1.00 94.00 87 ASN A C 1
ATOM 649 O O . ASN A 1 87 ? -8.215 -6.131 10.934 1.00 94.00 87 ASN A O 1
ATOM 653 N N . PRO A 1 88 ? -9.284 -7.249 12.579 1.00 94.19 88 PRO A N 1
ATOM 654 C CA . PRO A 1 88 ? -9.442 -8.499 11.831 1.00 94.19 88 PRO A CA 1
ATOM 655 C C . PRO A 1 88 ? -10.205 -8.378 10.504 1.00 94.19 88 PRO A C 1
ATOM 657 O O . PRO A 1 88 ? -10.101 -9.279 9.665 1.00 94.19 88 PRO A O 1
ATOM 660 N N . ILE A 1 89 ? -10.967 -7.294 10.314 1.00 93.44 89 ILE A N 1
ATOM 661 C CA . ILE A 1 89 ? -11.764 -7.029 9.109 1.00 93.44 89 ILE A CA 1
ATOM 662 C C . ILE A 1 89 ? -10.868 -6.563 7.953 1.00 93.44 89 ILE A C 1
ATOM 664 O O . ILE A 1 89 ? -11.212 -6.791 6.793 1.00 93.44 89 ILE A O 1
ATOM 668 N N . ILE A 1 90 ? -9.700 -5.972 8.242 1.00 94.50 90 ILE A N 1
ATOM 669 C CA . ILE A 1 90 ? -8.797 -5.463 7.206 1.00 94.50 90 ILE A CA 1
ATOM 670 C C . ILE A 1 90 ? -8.335 -6.594 6.291 1.00 94.50 90 ILE A C 1
ATOM 672 O O . ILE A 1 90 ? -7.751 -7.602 6.705 1.00 94.50 90 ILE A O 1
ATOM 676 N N . THR A 1 91 ? -8.534 -6.367 4.997 1.00 91.44 91 THR A N 1
ATOM 677 C CA . THR A 1 91 ? -8.017 -7.220 3.932 1.00 91.44 91 THR A CA 1
ATOM 678 C C . THR A 1 91 ? -6.908 -6.512 3.162 1.00 91.44 91 THR A C 1
ATOM 680 O O . THR A 1 91 ? -7.047 -5.376 2.716 1.00 91.44 91 THR A O 1
ATOM 683 N N . GLY A 1 92 ? -5.767 -7.184 3.014 1.00 89.62 92 GLY A N 1
ATOM 684 C CA . GLY A 1 92 ? -4.655 -6.699 2.199 1.00 89.62 92 GLY A CA 1
ATOM 685 C C . GLY A 1 92 ? -4.753 -7.233 0.775 1.00 89.62 92 GLY A C 1
ATOM 686 O O . GLY A 1 92 ? -4.880 -8.440 0.570 1.00 89.62 92 GLY A O 1
ATOM 687 N N . THR A 1 93 ? -4.653 -6.346 -0.211 1.00 89.06 93 THR A N 1
ATOM 688 C CA . THR A 1 93 ? -4.605 -6.695 -1.631 1.00 89.06 93 THR A CA 1
ATOM 689 C C . THR A 1 93 ? -3.370 -6.100 -2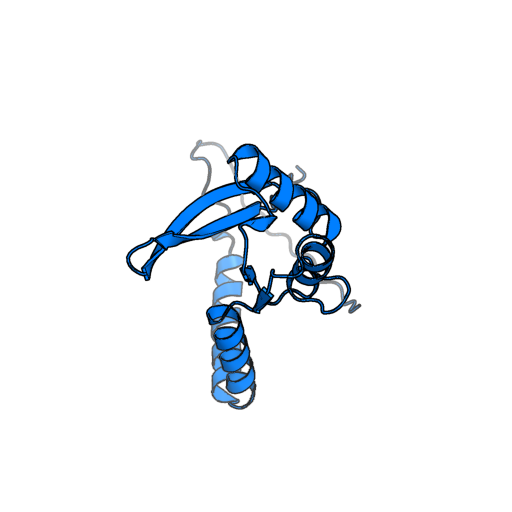.294 1.00 89.06 93 THR A C 1
ATOM 691 O O . THR A 1 93 ? -2.882 -5.024 -1.946 1.00 89.06 93 THR A O 1
ATOM 694 N N . HIS A 1 94 ? -2.838 -6.839 -3.259 1.00 89.19 94 HIS A N 1
ATOM 695 C CA . HIS A 1 94 ? -1.718 -6.390 -4.066 1.00 89.19 94 HIS A CA 1
ATOM 696 C C . HIS A 1 94 ? -2.235 -5.525 -5.220 1.00 89.19 94 HIS A C 1
ATOM 698 O O . HIS A 1 94 ? -3.146 -5.931 -5.942 1.00 89.19 94 HIS A O 1
ATOM 704 N N . CYS A 1 95 ? -1.587 -4.386 -5.453 1.00 92.06 95 CYS A N 1
ATOM 705 C CA . CYS A 1 95 ? -1.902 -3.435 -6.512 1.00 92.06 95 CYS A CA 1
ATOM 706 C C . CYS A 1 95 ? -2.005 -4.117 -7.885 1.00 92.06 95 CYS A C 1
ATOM 708 O O . CYS A 1 95 ? -1.034 -4.705 -8.374 1.00 92.06 95 CYS A O 1
ATOM 710 N N . ALA A 1 96 ? -3.188 -4.049 -8.504 1.00 90.75 96 ALA A N 1
ATOM 711 C CA . ALA A 1 96 ? -3.474 -4.694 -9.784 1.00 90.75 96 ALA A CA 1
ATOM 712 C C . ALA A 1 96 ? -2.574 -4.184 -10.931 1.00 90.75 96 ALA A C 1
ATOM 714 O O . ALA A 1 96 ? -1.992 -5.029 -11.615 1.00 90.75 96 ALA A O 1
ATOM 715 N N . PRO A 1 97 ? -2.348 -2.863 -11.101 1.00 90.31 97 PRO A N 1
ATOM 716 C CA . PRO A 1 97 ? -1.355 -2.348 -12.046 1.00 90.31 97 PRO A CA 1
ATOM 717 C C . PRO A 1 97 ? 0.044 -2.942 -11.857 1.00 90.31 97 PRO A C 1
ATOM 719 O O . PRO A 1 97 ? 0.689 -3.324 -12.832 1.00 90.31 97 PRO A O 1
ATOM 722 N N . HIS A 1 98 ? 0.504 -3.088 -10.608 1.00 88.44 98 HIS A N 1
ATOM 723 C CA . HIS A 1 98 ? 1.811 -3.687 -10.337 1.00 88.44 98 HIS A CA 1
ATOM 724 C C . HIS A 1 98 ? 1.841 -5.174 -10.722 1.00 88.44 98 HIS A C 1
ATOM 726 O O . HIS A 1 98 ? 2.804 -5.611 -11.350 1.00 88.44 98 HIS A O 1
ATOM 732 N N . LYS A 1 99 ? 0.775 -5.944 -10.430 1.00 90.44 99 LYS A N 1
ATOM 733 C CA . LYS A 1 99 ? 0.673 -7.355 -10.869 1.00 90.44 99 LYS A CA 1
ATOM 734 C C . LYS A 1 99 ? 0.704 -7.465 -12.384 1.00 90.44 99 LYS A C 1
ATOM 736 O O . LYS A 1 99 ? 1.389 -8.335 -12.911 1.00 90.44 99 LYS A O 1
ATOM 741 N N . LEU A 1 100 ? -0.041 -6.599 -13.070 1.00 92.62 100 LEU A N 1
ATOM 742 C CA . LEU A 1 100 ? -0.116 -6.593 -14.525 1.00 92.62 100 LEU A CA 1
ATOM 743 C C . LEU A 1 100 ? 1.249 -6.281 -15.138 1.00 92.62 100 LEU A C 1
ATOM 745 O O . LEU A 1 100 ? 1.688 -6.987 -16.039 1.00 92.62 100 LEU A O 1
ATOM 749 N N . ASN A 1 101 ? 1.944 -5.274 -14.609 1.00 92.62 101 ASN A N 1
ATOM 750 C CA . ASN A 1 101 ? 3.296 -4.936 -15.034 1.00 92.62 101 ASN A CA 1
ATOM 751 C C . ASN A 1 101 ? 4.264 -6.114 -14.827 1.00 92.62 101 ASN A C 1
ATOM 753 O O . ASN A 1 101 ? 4.996 -6.471 -15.747 1.00 92.62 101 ASN A O 1
ATOM 757 N N . LEU A 1 102 ? 4.228 -6.775 -13.664 1.00 91.38 102 LEU A N 1
ATOM 758 C CA . LEU A 1 102 ? 5.038 -7.971 -13.407 1.00 91.38 102 LEU A CA 1
ATOM 759 C C . LEU A 1 102 ? 4.719 -9.107 -14.385 1.00 91.38 102 LEU A C 1
ATOM 761 O O . LEU A 1 102 ? 5.637 -9.707 -14.940 1.00 91.38 102 LEU A O 1
ATOM 765 N N . ALA A 1 103 ? 3.437 -9.382 -14.626 1.00 94.56 103 ALA A N 1
ATOM 766 C CA . ALA A 1 103 ? 3.006 -10.411 -15.566 1.00 94.56 103 ALA A CA 1
ATOM 767 C C . ALA A 1 103 ? 3.472 -10.099 -16.996 1.00 94.56 103 ALA A C 1
ATOM 769 O O . ALA A 1 103 ? 4.005 -10.974 -17.675 1.00 94.56 103 ALA A O 1
ATOM 770 N N . ALA A 1 104 ? 3.347 -8.843 -17.434 1.00 94.38 104 ALA A N 1
ATOM 771 C CA . ALA A 1 104 ? 3.823 -8.394 -18.738 1.00 94.38 104 ALA A CA 1
ATOM 772 C C . ALA A 1 104 ? 5.350 -8.522 -18.862 1.00 94.38 104 ALA A C 1
ATOM 774 O O . ALA A 1 104 ? 5.848 -9.035 -19.864 1.00 94.38 104 ALA A O 1
ATOM 775 N N . GLN A 1 105 ? 6.102 -8.125 -17.831 1.00 93.19 105 GLN A N 1
ATOM 776 C CA . GLN A 1 105 ? 7.557 -8.284 -17.796 1.00 93.19 105 GLN A CA 1
ATOM 777 C C . GLN A 1 105 ? 7.977 -9.755 -17.835 1.00 93.19 105 GLN A C 1
ATOM 779 O O . GLN A 1 105 ? 8.912 -10.109 -18.548 1.00 93.19 105 GLN A O 1
ATOM 784 N N . GLN A 1 106 ? 7.291 -10.624 -17.090 1.00 94.88 106 GLN A N 1
ATOM 785 C CA . GLN A 1 106 ? 7.547 -12.063 -17.103 1.00 94.88 106 GLN A CA 1
ATOM 786 C C . GLN A 1 106 ? 7.234 -12.673 -18.470 1.00 94.88 106 GLN A C 1
ATOM 788 O O . GLN A 1 106 ? 8.058 -13.412 -19.003 1.00 94.88 106 GLN A O 1
ATOM 793 N N . ALA A 1 107 ? 6.100 -12.316 -19.075 1.00 94.94 107 ALA A N 1
ATOM 794 C CA . ALA A 1 107 ? 5.739 -12.767 -20.413 1.00 94.94 107 ALA A CA 1
ATOM 795 C C . ALA A 1 107 ? 6.766 -12.309 -21.459 1.00 94.94 107 ALA A C 1
ATOM 797 O O . ALA A 1 107 ? 7.182 -13.108 -22.295 1.00 94.94 107 ALA A O 1
ATOM 798 N N . ALA A 1 108 ? 7.243 -11.062 -21.377 1.00 94.38 108 ALA A N 1
ATOM 799 C CA . ALA A 1 108 ? 8.236 -10.514 -22.300 1.00 94.38 108 ALA A CA 1
ATOM 800 C C . ALA A 1 108 ? 9.556 -11.306 -22.310 1.00 94.38 108 ALA A C 1
ATOM 802 O O . ALA A 1 108 ? 10.204 -11.398 -23.354 1.00 94.38 108 ALA A O 1
ATOM 803 N N . LYS A 1 109 ? 9.932 -11.944 -21.191 1.00 93.44 109 LYS A N 1
ATOM 804 C CA . LYS A 1 109 ? 11.125 -12.807 -21.123 1.00 93.44 109 LYS A CA 1
ATOM 805 C C . LYS A 1 109 ? 11.028 -14.020 -22.049 1.00 93.44 109 LYS A C 1
ATOM 807 O O . LYS A 1 109 ? 12.059 -14.500 -22.504 1.00 93.44 109 LYS A O 1
ATOM 812 N N . ASN A 1 110 ? 9.830 -14.470 -22.409 1.00 95.69 110 ASN A N 1
ATOM 813 C CA . ASN A 1 110 ? 9.659 -15.603 -23.323 1.00 95.69 110 ASN A CA 1
ATOM 814 C C . ASN A 1 110 ? 9.843 -15.227 -24.802 1.00 95.69 110 ASN A C 1
ATOM 816 O O . ASN A 1 110 ? 9.870 -16.106 -25.658 1.00 95.69 110 ASN A O 1
ATOM 820 N N . PHE A 1 111 ? 10.006 -13.938 -25.117 1.00 95.69 111 PHE A N 1
ATOM 821 C CA . PHE A 1 111 ? 10.173 -13.450 -26.483 1.00 95.69 111 PHE A CA 1
ATOM 822 C C . PHE A 1 111 ? 11.577 -12.851 -26.661 1.00 95.69 111 PHE A C 1
ATOM 824 O O . PHE A 1 111 ? 11.812 -11.703 -26.271 1.00 95.69 111 PHE A O 1
ATOM 831 N N . PRO A 1 112 ? 12.527 -13.570 -27.298 1.00 94.75 112 PRO A N 1
ATOM 832 C CA . PRO A 1 112 ? 13.904 -13.094 -27.474 1.00 94.75 112 PRO A CA 1
ATOM 833 C C . PRO A 1 112 ? 14.007 -11.728 -28.164 1.00 94.75 112 PRO A C 1
ATOM 835 O O . PRO A 1 112 ? 14.905 -10.942 -27.864 1.00 94.75 112 PRO A O 1
ATOM 838 N N . PHE A 1 113 ? 13.074 -11.425 -29.071 1.00 96.38 113 PHE A N 1
ATOM 839 C CA . PHE A 1 113 ? 12.964 -10.115 -29.708 1.00 96.38 113 PHE A CA 1
ATOM 840 C C . PHE A 1 113 ? 12.753 -8.986 -28.687 1.00 96.38 113 PHE A C 1
ATOM 842 O O . PHE A 1 113 ? 13.488 -8.000 -28.714 1.00 96.38 113 PHE A O 1
ATOM 849 N N . LEU A 1 114 ? 11.812 -9.150 -27.749 1.00 95.25 114 LEU A N 1
ATOM 850 C CA . LEU A 1 114 ? 11.519 -8.139 -26.729 1.00 95.25 114 LEU A CA 1
ATOM 851 C C . LEU A 1 114 ? 12.698 -7.941 -25.775 1.00 95.25 114 LEU A C 1
ATOM 853 O O . LEU A 1 114 ? 12.993 -6.809 -25.403 1.00 95.25 114 LEU A O 1
ATOM 857 N N . GLN A 1 115 ? 13.434 -9.007 -25.453 1.00 94.94 115 GLN A N 1
ATOM 858 C CA . GLN A 1 115 ? 14.658 -8.889 -24.657 1.00 94.94 115 GLN A CA 1
ATOM 859 C C . GLN A 1 115 ? 15.746 -8.072 -25.373 1.00 94.94 115 GLN A C 1
ATOM 861 O O . GLN A 1 115 ? 16.399 -7.226 -24.760 1.00 94.94 115 GLN A O 1
ATOM 866 N N . ARG A 1 116 ? 15.951 -8.307 -26.679 1.00 95.31 116 ARG A N 1
ATOM 867 C CA . ARG A 1 116 ? 16.913 -7.535 -27.490 1.00 95.31 116 ARG A CA 1
ATOM 868 C C . ARG A 1 116 ? 16.500 -6.071 -27.583 1.00 95.31 116 ARG A C 1
ATOM 870 O O . ARG A 1 116 ? 17.347 -5.199 -27.418 1.00 95.31 116 ARG A O 1
ATOM 877 N N . TYR A 1 117 ? 15.212 -5.818 -27.799 1.00 95.69 117 TYR A N 1
ATOM 878 C CA . TYR A 1 117 ? 14.651 -4.473 -27.833 1.00 95.69 117 TYR A CA 1
ATOM 879 C C . TYR A 1 117 ? 14.868 -3.733 -26.505 1.00 95.69 117 TYR A C 1
ATOM 881 O O . TYR A 1 117 ? 15.447 -2.650 -26.503 1.00 95.69 117 TYR A O 1
ATOM 889 N N . GLN A 1 118 ? 14.500 -4.340 -25.370 1.00 93.69 118 GLN A N 1
ATOM 890 C CA . GLN A 1 118 ? 14.709 -3.754 -24.040 1.00 93.69 118 GLN A CA 1
ATOM 891 C C . GLN A 1 118 ? 16.185 -3.438 -23.779 1.00 93.69 118 GLN A C 1
ATOM 893 O O . GLN A 1 118 ? 16.504 -2.364 -23.275 1.00 93.69 118 GLN A O 1
ATOM 898 N N . ARG A 1 119 ? 17.095 -4.338 -24.173 1.00 94.56 119 ARG A N 1
ATOM 899 C CA . ARG A 1 119 ? 18.541 -4.115 -24.052 1.00 94.56 119 ARG A CA 1
ATOM 900 C C . ARG A 1 119 ? 19.019 -2.951 -24.914 1.00 94.56 119 ARG A C 1
ATOM 902 O O . ARG A 1 119 ? 19.802 -2.138 -24.439 1.00 94.56 119 ARG A O 1
ATOM 909 N N . LEU A 1 120 ? 18.561 -2.860 -26.161 1.00 96.50 120 LEU A N 1
ATOM 910 C CA . LEU A 1 120 ? 18.936 -1.772 -27.063 1.00 96.50 120 LEU A CA 1
ATOM 911 C C . LEU A 1 120 ? 18.483 -0.419 -26.508 1.00 96.50 120 LEU A C 1
ATOM 913 O O . LEU A 1 120 ? 19.294 0.497 -26.409 1.00 96.50 120 LEU A O 1
ATOM 917 N N . VAL A 1 121 ? 17.217 -0.312 -26.100 1.00 95.94 121 VAL A N 1
ATOM 918 C CA . VAL A 1 121 ? 16.675 0.913 -25.498 1.00 95.94 121 VAL A CA 1
ATOM 919 C C . VAL A 1 121 ? 17.423 1.259 -24.210 1.00 95.94 121 VAL A C 1
ATOM 921 O O . VAL A 1 121 ? 17.808 2.410 -24.028 1.00 95.94 121 VAL A O 1
ATOM 924 N N . GLY A 1 122 ? 17.706 0.269 -23.357 1.00 94.31 122 GLY A N 1
ATOM 925 C CA . GLY A 1 122 ? 18.501 0.459 -22.141 1.00 94.31 122 GLY A CA 1
ATOM 926 C C . GLY A 1 122 ? 19.925 0.947 -22.420 1.00 94.31 122 GLY A C 1
ATOM 927 O O . GLY A 1 122 ? 20.411 1.836 -21.728 1.00 94.31 122 GLY A O 1
ATOM 928 N N . ASN A 1 123 ? 20.573 0.436 -23.470 1.00 94.69 123 ASN A N 1
ATOM 929 C CA . ASN A 1 123 ? 21.902 0.883 -23.891 1.00 94.69 123 ASN A CA 1
ATOM 930 C C . ASN A 1 123 ? 21.885 2.320 -24.424 1.00 94.69 123 ASN A C 1
ATOM 932 O O . ASN A 1 123 ? 22.779 3.096 -24.100 1.00 94.69 123 ASN A O 1
ATOM 936 N N . ILE A 1 124 ? 20.876 2.681 -25.223 1.00 94.88 124 ILE A N 1
ATOM 937 C CA . ILE A 1 124 ? 20.701 4.047 -25.732 1.00 94.88 124 ILE A CA 1
ATOM 938 C C . ILE A 1 124 ? 20.460 5.008 -24.565 1.00 94.88 124 ILE A C 1
ATOM 940 O O . ILE A 1 124 ? 21.133 6.031 -24.466 1.00 94.88 124 ILE A O 1
ATOM 944 N N . TYR A 1 125 ? 19.553 4.656 -23.650 1.00 93.31 125 TYR A N 1
ATOM 945 C CA . TYR A 1 125 ? 19.319 5.430 -22.435 1.00 93.31 125 TYR A CA 1
ATOM 946 C C . TYR A 1 125 ? 20.612 5.596 -21.632 1.00 93.31 125 TYR A C 1
ATOM 948 O O . TYR A 1 125 ? 20.981 6.721 -21.320 1.00 93.31 125 TYR A O 1
ATOM 956 N N . GLY A 1 126 ? 21.339 4.501 -21.386 1.00 90.81 126 GLY A N 1
ATOM 957 C CA . GLY A 1 126 ? 22.614 4.512 -20.672 1.00 90.81 126 GLY A CA 1
ATOM 958 C C . GLY A 1 126 ? 23.691 5.363 -21.350 1.00 90.81 126 GLY A C 1
ATOM 959 O O . GLY A 1 126 ? 24.489 6.002 -20.670 1.00 90.81 126 GLY A O 1
ATOM 960 N N . TYR A 1 127 ? 23.717 5.405 -22.683 1.00 91.06 127 TYR A N 1
ATOM 961 C CA . TYR A 1 127 ? 24.624 6.270 -23.437 1.00 91.06 127 TYR A CA 1
ATOM 962 C C . TYR A 1 127 ? 24.318 7.751 -23.184 1.00 91.06 127 TYR A C 1
ATOM 964 O O . TYR A 1 127 ? 25.224 8.523 -22.880 1.00 91.06 127 TYR A O 1
ATOM 972 N N . PHE A 1 128 ? 23.042 8.143 -23.247 1.00 89.75 128 PHE A N 1
ATOM 973 C CA . PHE A 1 128 ? 22.639 9.531 -23.025 1.00 89.75 128 PHE A CA 1
ATOM 974 C C . PHE A 1 128 ? 22.679 9.945 -21.549 1.00 89.75 128 PHE A C 1
ATOM 976 O O . PHE A 1 128 ? 23.089 11.069 -21.260 1.00 89.75 128 PHE A O 1
ATOM 983 N N . SER A 1 129 ? 22.314 9.065 -20.613 1.00 86.56 129 SER A N 1
ATOM 984 C CA . SER A 1 129 ? 22.335 9.352 -19.171 1.00 86.56 129 SER A CA 1
ATOM 985 C C . SER A 1 129 ? 23.755 9.520 -18.631 1.00 86.56 129 SER A C 1
ATOM 987 O O . SER A 1 129 ? 23.971 10.303 -17.716 1.00 86.56 129 SER A O 1
ATOM 989 N N . ASN A 1 130 ? 24.728 8.818 -19.219 1.00 79.25 130 ASN A N 1
ATOM 990 C CA . ASN A 1 130 ? 26.142 8.920 -18.853 1.00 79.25 130 ASN A CA 1
ATOM 991 C C . ASN A 1 130 ? 26.919 9.913 -19.737 1.00 79.25 130 ASN A C 1
ATOM 993 O O . ASN A 1 130 ? 28.135 10.044 -19.595 1.00 79.25 130 ASN A O 1
ATOM 997 N N . SER A 1 131 ? 26.250 10.596 -20.673 1.00 77.19 131 SER A N 1
ATOM 998 C CA . SER A 1 131 ? 26.895 11.594 -21.526 1.00 77.19 131 SER A CA 1
ATOM 999 C C . SER A 1 131 ? 27.151 12.891 -20.753 1.00 77.19 131 SER A C 1
ATOM 1001 O O . SER A 1 131 ? 26.304 13.366 -19.994 1.00 77.19 131 SER A O 1
ATOM 1003 N N . ALA A 1 132 ? 28.309 13.512 -20.991 1.00 62.62 132 ALA A N 1
ATOM 1004 C CA . ALA A 1 132 ? 28.740 14.745 -20.323 1.00 62.62 132 ALA A CA 1
ATOM 1005 C C . ALA A 1 132 ? 27.777 15.945 -20.500 1.00 62.62 132 ALA A C 1
ATOM 1007 O O . ALA A 1 132 ? 27.902 16.954 -19.811 1.00 62.62 132 ALA A O 1
ATOM 1008 N N . SER A 1 133 ? 26.799 15.844 -21.403 1.00 60.94 133 SER A N 1
ATOM 1009 C CA . SER A 1 133 ? 25.781 16.861 -21.677 1.00 60.94 133 SER A CA 1
ATOM 1010 C C . SER A 1 133 ? 24.701 17.018 -20.596 1.00 60.94 133 SER A C 1
ATOM 1012 O O . SER A 1 133 ? 24.031 18.044 -20.606 1.00 60.94 133 SER A O 1
ATOM 1014 N N . GLN A 1 134 ? 24.545 16.084 -19.645 1.00 56.91 134 GLN A N 1
ATOM 1015 C CA . GLN A 1 134 ? 23.647 16.285 -18.487 1.00 56.91 134 GLN A CA 1
ATOM 1016 C C . GLN A 1 134 ? 24.313 16.993 -17.293 1.00 56.91 134 GLN A C 1
ATOM 1018 O O . GLN A 1 134 ? 23.621 17.433 -16.383 1.00 56.91 134 GLN A O 1
ATOM 1023 N N . ALA A 1 135 ? 25.638 17.188 -17.311 1.00 52.66 135 ALA A N 1
ATOM 1024 C CA . ALA A 1 135 ? 26.357 17.937 -16.271 1.00 52.66 135 ALA A CA 1
ATOM 1025 C C . ALA A 1 135 ? 26.215 19.471 -16.401 1.00 52.66 135 ALA A C 1
ATOM 1027 O O . ALA A 1 135 ? 26.826 20.214 -15.640 1.00 52.66 135 ALA A O 1
ATOM 1028 N N . LYS A 1 136 ? 25.442 19.959 -17.382 1.00 46.09 136 LYS A N 1
ATOM 1029 C CA . LYS A 1 136 ? 25.227 21.387 -17.664 1.00 46.09 136 LYS A CA 1
ATOM 1030 C C . LYS A 1 136 ? 23.734 21.695 -17.742 1.00 46.09 136 LYS A C 1
ATOM 1032 O O . LYS A 1 136 ? 23.211 22.024 -18.803 1.00 46.09 136 LYS A O 1
ATOM 1037 N N . GLY A 1 137 ? 23.045 21.523 -16.623 1.00 44.50 137 GLY A N 1
ATOM 1038 C CA . GLY A 1 137 ? 21.618 21.806 -16.488 1.00 44.50 137 GLY A CA 1
ATOM 1039 C C . GLY A 1 137 ? 21.252 22.499 -15.181 1.00 44.50 137 GLY A C 1
ATOM 1040 O O . GLY A 1 137 ? 20.076 22.518 -14.851 1.00 44.50 137 GLY A O 1
ATOM 1041 N N . ASP A 1 138 ? 22.228 23.041 -14.451 1.00 47.34 138 ASP A N 1
ATOM 1042 C CA . ASP A 1 138 ? 21.989 23.936 -13.323 1.00 47.34 138 ASP A CA 1
ATOM 1043 C C . ASP A 1 138 ? 23.115 24.981 -13.278 1.00 47.34 138 ASP A C 1
ATOM 1045 O O . ASP A 1 138 ? 24.272 24.663 -13.550 1.00 47.34 138 ASP A O 1
ATOM 1049 N N . ASP A 1 139 ? 22.737 26.230 -13.032 1.00 39.44 139 ASP A N 1
ATOM 1050 C CA . ASP A 1 139 ? 23.563 27.442 -12.965 1.00 39.44 139 ASP A CA 1
ATOM 1051 C C . ASP A 1 139 ? 24.264 27.955 -14.240 1.00 39.44 139 ASP A C 1
ATOM 1053 O O . ASP A 1 139 ? 25.430 27.706 -14.554 1.00 39.44 139 ASP A O 1
ATOM 1057 N N . ARG A 1 140 ? 23.568 28.881 -14.914 1.00 38.31 140 ARG A N 1
ATOM 1058 C CA . ARG A 1 140 ? 24.231 29.970 -15.642 1.00 38.31 140 ARG A CA 1
ATOM 1059 C C . ARG A 1 140 ? 24.829 30.950 -14.627 1.00 38.31 140 ARG A C 1
ATOM 1061 O O . ARG A 1 140 ? 24.127 31.856 -14.183 1.00 38.31 140 ARG A O 1
ATOM 1068 N N . HIS A 1 141 ? 26.124 30.840 -14.353 1.00 36.94 141 HIS A N 1
ATOM 1069 C CA . HIS A 1 141 ? 26.987 31.998 -14.091 1.00 36.94 141 HIS A CA 1
ATOM 1070 C C . HIS A 1 141 ? 28.251 31.901 -14.963 1.00 36.94 141 HIS A C 1
ATOM 1072 O O . HIS A 1 141 ? 28.769 30.802 -15.161 1.00 36.94 141 HIS A O 1
ATOM 1078 N N . PRO A 1 142 ? 28.719 33.015 -15.559 1.00 42.06 142 PRO A N 1
ATOM 1079 C CA . PRO A 1 142 ? 29.845 32.999 -16.478 1.00 42.06 142 PRO A CA 1
ATOM 1080 C C . 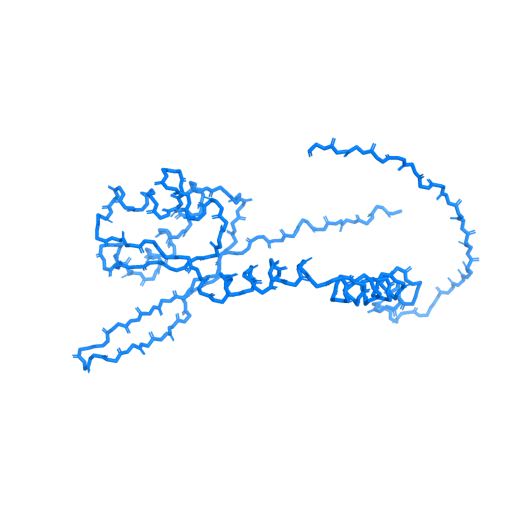PRO A 1 142 ? 31.154 33.029 -15.681 1.00 42.06 142 PRO A C 1
ATOM 1082 O O . PRO A 1 142 ? 31.398 33.969 -14.931 1.00 42.06 142 PRO A O 1
ATOM 1085 N N . GLY A 1 143 ? 31.997 32.015 -15.855 1.00 39.72 143 GLY A N 1
ATOM 1086 C CA . GLY A 1 143 ? 33.334 31.998 -15.268 1.00 39.72 143 GLY A CA 1
ATOM 1087 C C . GLY A 1 143 ? 34.047 30.667 -15.477 1.00 39.72 143 GLY A C 1
ATOM 1088 O O . GLY A 1 143 ? 33.810 29.717 -14.748 1.00 39.72 143 GLY A O 1
ATOM 1089 N N . ASP A 1 144 ? 34.917 30.654 -16.484 1.00 33.34 144 ASP A N 1
ATOM 1090 C CA . ASP A 1 144 ? 36.186 29.923 -16.531 1.00 33.34 144 ASP A CA 1
ATOM 1091 C C . ASP A 1 144 ? 36.196 28.382 -16.651 1.00 33.34 144 ASP A C 1
ATOM 1093 O O . ASP A 1 144 ? 36.061 27.627 -15.698 1.00 33.34 144 ASP A O 1
ATOM 1097 N N . GLY A 1 145 ? 36.558 27.928 -17.858 1.00 37.22 145 GLY A N 1
ATOM 1098 C CA . GLY A 1 145 ? 37.807 27.172 -18.006 1.00 37.22 145 GLY A CA 1
ATOM 1099 C C . GLY A 1 145 ? 37.769 25.638 -17.956 1.00 37.22 145 GLY A C 1
ATOM 1100 O O . GLY A 1 145 ? 37.763 25.026 -16.901 1.00 37.22 145 GLY A O 1
ATOM 1101 N N . LEU A 1 146 ? 37.982 25.059 -19.144 1.00 35.69 146 LEU A N 1
ATOM 1102 C CA . LEU A 1 146 ? 38.857 23.905 -19.414 1.00 35.69 146 LEU A CA 1
ATOM 1103 C C . LEU A 1 146 ? 38.409 22.491 -18.985 1.00 35.69 146 LEU A C 1
ATOM 1105 O O . LEU A 1 146 ? 38.570 22.022 -17.866 1.00 35.69 146 LEU A O 1
ATOM 1109 N N . CYS A 1 147 ? 37.968 21.774 -20.021 1.00 35.72 147 CYS A N 1
ATOM 1110 C CA . CYS A 1 147 ? 37.981 20.325 -20.197 1.00 35.72 147 CYS A CA 1
ATOM 1111 C C . CYS A 1 147 ? 39.294 19.675 -19.723 1.00 35.72 147 CYS A C 1
ATOM 1113 O O . CYS A 1 147 ? 40.346 20.029 -20.251 1.00 35.72 147 CYS A O 1
ATOM 1115 N N . GLN A 1 148 ? 39.217 18.660 -18.851 1.00 33.22 148 GLN A N 1
ATOM 1116 C CA . GLN A 1 148 ? 40.133 17.515 -18.885 1.00 33.22 148 GLN A CA 1
ATOM 1117 C C . GLN A 1 148 ? 39.384 16.210 -18.598 1.00 33.22 148 GLN A C 1
ATOM 1119 O O . GLN A 1 148 ? 38.832 15.996 -17.521 1.00 33.22 148 GLN A O 1
ATOM 1124 N N . ALA A 1 149 ? 39.372 15.351 -19.614 1.00 37.72 149 ALA A N 1
ATOM 1125 C CA . ALA A 1 149 ? 39.037 13.944 -19.520 1.00 37.72 149 ALA A CA 1
ATOM 1126 C C . ALA A 1 149 ? 40.151 13.206 -18.764 1.00 37.72 149 ALA A C 1
ATOM 1128 O O . ALA A 1 149 ? 41.323 13.350 -19.111 1.00 37.72 149 ALA A O 1
ATOM 1129 N N . GLN A 1 150 ? 39.789 12.400 -17.768 1.00 34.00 150 GLN A N 1
ATOM 1130 C CA . GLN A 1 150 ? 40.661 11.358 -17.233 1.00 34.00 150 GLN A CA 1
ATOM 1131 C C . GLN A 1 150 ? 39.849 10.075 -17.053 1.00 34.00 150 GLN A C 1
ATOM 1133 O O . GLN A 1 150 ? 38.934 9.996 -16.234 1.00 34.00 150 GLN A O 1
ATOM 1138 N N . ASP A 1 151 ? 40.194 9.095 -17.883 1.00 36.59 151 ASP A N 1
ATOM 1139 C CA . ASP A 1 151 ? 39.756 7.709 -17.822 1.00 36.59 151 ASP A CA 1
ATOM 1140 C C . ASP A 1 151 ? 40.255 7.035 -16.534 1.00 36.59 151 ASP A C 1
ATOM 1142 O O . ASP A 1 151 ? 41.437 7.121 -16.190 1.00 36.59 151 ASP A O 1
ATOM 1146 N N . HIS A 1 152 ? 39.376 6.299 -15.846 1.00 31.25 152 HIS A N 1
ATOM 1147 C CA . HIS A 1 152 ? 39.778 5.344 -14.811 1.00 31.25 152 HIS A CA 1
ATOM 1148 C C . HIS A 1 152 ? 38.997 4.022 -14.956 1.00 31.25 152 HIS A C 1
ATOM 1150 O O . HIS A 1 152 ? 37.800 4.047 -15.262 1.00 31.25 152 HIS A O 1
ATOM 1156 N N . PRO A 1 153 ? 39.653 2.853 -14.803 1.00 33.34 153 PRO A N 1
ATOM 1157 C CA . PRO A 1 153 ? 39.099 1.569 -15.215 1.00 33.34 153 PRO A CA 1
ATOM 1158 C C . PRO A 1 153 ? 38.032 1.035 -14.249 1.00 33.34 153 PRO A C 1
ATOM 1160 O O . PRO A 1 153 ? 38.143 1.135 -13.029 1.00 33.34 153 PRO A O 1
ATOM 1163 N N . ARG A 1 154 ? 36.997 0.412 -14.829 1.00 38.19 154 ARG A N 1
ATOM 1164 C CA . ARG A 1 154 ? 35.942 -0.326 -14.121 1.00 38.19 154 ARG A CA 1
ATOM 1165 C C . ARG A 1 154 ? 36.523 -1.576 -13.451 1.00 38.19 154 ARG A C 1
ATOM 1167 O O . ARG A 1 154 ? 36.887 -2.526 -14.141 1.00 38.19 154 ARG A O 1
ATOM 1174 N N . GLY A 1 155 ? 36.565 -1.568 -12.121 1.00 34.84 155 GLY A N 1
ATOM 1175 C CA . GLY A 1 155 ? 36.811 -2.741 -11.282 1.00 34.84 155 GLY A CA 1
ATOM 1176 C C . GLY A 1 155 ? 35.543 -3.579 -11.060 1.00 34.84 155 GLY A C 1
ATOM 1177 O O . GLY A 1 155 ? 34.455 -3.039 -10.877 1.00 34.84 155 GLY A O 1
ATOM 1178 N N . GLN A 1 156 ? 35.739 -4.896 -11.124 1.00 36.50 156 GLN A N 1
ATOM 1179 C CA . GLN A 1 156 ? 34.862 -6.050 -10.856 1.00 36.50 156 GLN A CA 1
ATOM 1180 C C . GLN A 1 156 ? 33.805 -5.874 -9.742 1.00 36.50 156 GLN A C 1
ATOM 1182 O O . GLN A 1 156 ? 34.077 -5.291 -8.703 1.00 36.50 156 GLN A O 1
ATOM 1187 N N . MET A 1 157 ? 32.549 -6.268 -9.993 1.00 33.78 157 MET A N 1
ATOM 1188 C CA . MET A 1 157 ? 31.932 -7.563 -9.616 1.00 33.78 157 MET A CA 1
ATOM 1189 C C . MET A 1 157 ? 31.955 -7.869 -8.109 1.00 33.78 157 MET A C 1
ATOM 1191 O O . MET A 1 157 ? 32.982 -8.285 -7.584 1.00 33.78 157 MET A O 1
ATOM 1195 N N . ALA A 1 158 ? 30.785 -7.789 -7.471 1.00 31.78 158 ALA A N 1
ATOM 1196 C CA . ALA A 1 158 ? 30.389 -8.685 -6.385 1.00 31.78 158 ALA A CA 1
ATOM 1197 C C . ALA A 1 158 ? 28.854 -8.712 -6.297 1.00 31.78 158 ALA A C 1
ATOM 1199 O O . ALA A 1 158 ? 28.220 -7.729 -5.917 1.00 31.78 158 ALA A O 1
ATOM 1200 N N . GLU A 1 159 ? 28.283 -9.838 -6.722 1.00 32.31 159 GLU A N 1
ATOM 1201 C CA . GLU A 1 159 ? 26.970 -10.322 -6.300 1.00 32.31 159 GLU A CA 1
ATOM 1202 C C . GLU A 1 159 ? 26.985 -10.568 -4.788 1.00 32.31 159 GLU A C 1
ATOM 1204 O O . GLU A 1 159 ? 27.932 -11.185 -4.305 1.00 32.31 159 GLU A O 1
ATOM 1209 N N . LEU A 1 160 ? 25.935 -10.128 -4.089 1.00 34.94 160 LEU A N 1
ATOM 1210 C CA . LEU A 1 160 ? 25.227 -10.827 -3.007 1.00 34.94 160 LEU A CA 1
ATOM 1211 C C . LEU A 1 160 ? 23.822 -10.220 -2.890 1.00 34.94 160 LEU A C 1
ATOM 1213 O O . LEU A 1 160 ? 23.719 -8.972 -2.921 1.00 34.94 160 LEU A O 1
#

Radius of gyration: 22.94 Å; chains: 1; bounding box: 66×49×45 Å

Organism: Branchiostoma lanceolatum (NCBI:txid7740)

Secondary structure (DSSP, 8-state):
-----PPPPPEEEEEEEEE-TTS-EEEEEEEEEE-S--SHHHHHHHHHHHHHHTT--GGG--EEEE-S-HHHH-TTTSHHHHHHTT-TT-EEEE-HHHHHHHHHHHHHHT-HHHHHHHHHHHHHHHHHHTSGGGG-SS----------------------

pLDDT: mean 80.78, std 22.4, range [31.25, 96.5]

Foldseek 3Di:
DPDPPDPPFDKDWDWDWDQDPVRDTDIDGQDIDTFPDLALVRVLVVVVVSCVVVVHDLLPAQEDEDAPDCCAPPCCRHNQNVSCVVHVNYDYDYHPVNVVVVVVVVVLVVPVVSVVVVVVVVVVVVCVVPDPVVVPDDDPDDDDDDDDDDDDDDDDDDDD

Sequence (160 aa):
MSQQTFPPEKLLLTYINLLTPEGKVEAHYLCNTQVTTCDAASIKTTFKEQLASNNIDLNSVTGMCTDGAAVMVGRTSGVGARLKEENPIITGTHCAPHKLNLAAQQAAKNFPFLQRYQRLVGNIYGYFSNSASQAKGDDRHPGDGLCQAQDHPRGQMAEL